Protein AF-A0A1H8UJQ1-F1 (afdb_monomer_lite)

Sequence (98 aa):
MTSGALPAPAPRFSSPHDQARIMALAIHASAPHSDMSQAARAEIQALRLAAGILDLQHTASPQIRDLPSVQAMIRAATALFDELGFIEEGEPERAMSS

Radius of gyration: 26.5 Å; chains: 1; bounding box: 59×46×65 Å

Foldseek 3Di:
DDDDDDDDDDPPDPPVVNVVVVVVVVVVVPDPPPPDDPVNVVLVVLLVQLVVLCVVCVVDDPVVCPPPVSVVSPVVSVVSCVVVVVPPPPDPPDPDDD

Structure (mmCIF, N/CA/C/O backbone):
data_AF-A0A1H8UJQ1-F1
#
_entry.id   AF-A0A1H8UJQ1-F1
#
loop_
_atom_site.group_PDB
_atom_site.id
_atom_site.type_symbol
_atom_site.label_atom_id
_atom_site.label_alt_id
_atom_site.label_comp_id
_atom_site.label_asym_id
_atom_site.label_entity_id
_atom_site.label_seq_id
_atom_site.pdbx_PDB_ins_code
_atom_site.Cartn_x
_atom_site.Cartn_y
_atom_site.Cartn_z
_atom_site.occupancy
_atom_site.B_iso_or_equiv
_atom_site.auth_seq_id
_atom_site.auth_comp_id
_atom_site.auth_asym_id
_atom_site.auth_atom_id
_atom_site.pdbx_PDB_model_num
ATOM 1 N N . MET A 1 1 ? 37.127 -27.461 52.228 1.00 46.16 1 MET A N 1
ATOM 2 C CA . MET A 1 1 ? 36.267 -26.656 51.337 1.00 46.16 1 MET A CA 1
ATOM 3 C C . MET A 1 1 ? 37.158 -25.780 50.467 1.00 46.16 1 MET A C 1
ATOM 5 O O . MET A 1 1 ? 37.580 -24.737 50.939 1.00 46.16 1 MET A O 1
ATOM 9 N N . THR A 1 2 ? 37.491 -26.198 49.244 1.00 42.72 2 THR A N 1
ATOM 10 C CA . THR A 1 2 ? 37.945 -25.274 48.190 1.00 42.72 2 THR A CA 1
ATOM 11 C C . THR A 1 2 ? 37.370 -25.810 46.870 1.00 42.72 2 THR A C 1
ATOM 13 O O . THR A 1 2 ? 37.670 -26.929 46.461 1.00 42.72 2 THR A O 1
ATOM 16 N N . SER A 1 3 ? 36.414 -25.085 46.285 1.00 47.03 3 SER A N 1
ATOM 17 C CA . SER A 1 3 ? 35.892 -25.366 44.943 1.00 47.03 3 SER A CA 1
ATOM 18 C C . SER A 1 3 ? 36.734 -24.573 43.955 1.00 47.03 3 SER A C 1
ATOM 20 O O . SER A 1 3 ? 36.736 -23.344 44.005 1.00 47.03 3 SER A O 1
ATOM 22 N N . GLY A 1 4 ? 37.454 -25.266 43.075 1.00 45.12 4 GLY A N 1
ATOM 23 C CA . GLY A 1 4 ? 38.106 -24.654 41.920 1.00 45.12 4 GLY A CA 1
ATOM 24 C C . GLY A 1 4 ? 37.061 -24.268 40.874 1.00 45.12 4 GLY A C 1
ATOM 25 O O . GLY A 1 4 ? 36.323 -25.123 40.392 1.00 45.12 4 GLY A O 1
ATOM 26 N N . ALA A 1 5 ? 36.980 -22.980 40.546 1.00 47.88 5 ALA A N 1
ATOM 27 C CA . ALA A 1 5 ? 36.148 -22.469 39.463 1.00 47.88 5 ALA A CA 1
ATOM 28 C C . ALA A 1 5 ? 36.802 -22.777 38.102 1.00 47.88 5 ALA A C 1
ATOM 30 O O . ALA A 1 5 ? 37.982 -22.492 37.899 1.00 47.88 5 ALA A O 1
ATOM 31 N N . LEU A 1 6 ? 36.035 -23.359 37.175 1.00 55.56 6 LEU A N 1
ATOM 32 C CA . LEU A 1 6 ? 36.436 -23.556 35.778 1.00 55.56 6 LEU A CA 1
ATOM 33 C C . LEU A 1 6 ? 36.613 -22.200 35.063 1.00 55.56 6 LEU A C 1
ATOM 35 O O . LEU A 1 6 ? 35.771 -21.317 35.244 1.00 55.56 6 LEU A O 1
ATOM 39 N N . PRO A 1 7 ? 37.644 -22.020 34.217 1.00 48.31 7 PRO A N 1
ATOM 40 C CA . PRO A 1 7 ? 37.773 -20.826 33.390 1.00 48.31 7 PRO A CA 1
ATOM 41 C C . PRO A 1 7 ? 36.739 -20.823 32.251 1.00 48.31 7 PRO A C 1
ATOM 43 O O . PRO A 1 7 ? 36.500 -21.839 31.598 1.00 48.31 7 PRO A O 1
ATOM 46 N N . ALA A 1 8 ? 36.133 -19.657 32.013 1.00 55.78 8 ALA A N 1
ATOM 47 C CA . ALA A 1 8 ? 35.204 -19.405 30.914 1.00 55.78 8 ALA A CA 1
ATOM 48 C C . ALA A 1 8 ? 35.864 -19.643 29.535 1.00 55.78 8 ALA A C 1
ATOM 50 O O . ALA A 1 8 ? 37.067 -19.407 29.387 1.00 55.78 8 ALA A O 1
ATOM 51 N N . PRO A 1 9 ? 35.110 -20.074 28.504 1.00 45.94 9 PRO A N 1
ATOM 52 C CA . PRO A 1 9 ? 35.667 -20.258 27.171 1.00 45.94 9 PRO A CA 1
ATOM 53 C C . PRO A 1 9 ? 36.066 -18.905 26.564 1.00 45.94 9 PRO A C 1
ATOM 55 O O . PRO A 1 9 ? 35.242 -18.002 26.424 1.00 45.94 9 PRO A O 1
ATOM 58 N N . ALA A 1 10 ? 37.340 -18.782 26.189 1.00 49.06 10 ALA A N 1
ATOM 59 C CA . ALA A 1 10 ? 37.861 -17.655 25.423 1.00 49.06 10 ALA A CA 1
ATOM 60 C C . ALA A 1 10 ? 37.114 -17.509 24.077 1.00 49.06 10 ALA A C 1
ATOM 62 O O . ALA A 1 10 ? 36.736 -18.524 23.477 1.00 49.06 10 ALA A O 1
ATOM 63 N N . PRO A 1 11 ? 36.912 -16.274 23.574 1.00 49.97 11 PRO A N 1
ATOM 64 C CA . PRO A 1 11 ? 36.288 -16.047 22.277 1.00 49.97 11 PRO A CA 1
ATOM 65 C C . PRO A 1 11 ? 37.135 -16.718 21.194 1.00 49.97 11 PRO A C 1
ATOM 67 O O . PRO A 1 11 ? 38.318 -16.419 21.025 1.00 49.97 11 PRO A O 1
ATOM 70 N N . ARG A 1 12 ? 36.528 -17.680 20.492 1.00 56.84 12 ARG A N 1
ATOM 71 C CA . ARG A 1 12 ? 37.167 -18.382 19.381 1.00 56.84 12 ARG A CA 1
ATOM 72 C C . ARG A 1 12 ? 37.574 -17.357 18.330 1.00 56.84 12 ARG A C 1
ATOM 74 O O . ARG A 1 12 ? 36.753 -16.568 17.879 1.00 56.84 12 ARG A O 1
ATOM 81 N N . PHE A 1 13 ? 38.855 -17.405 17.986 1.00 52.81 13 PHE A N 1
ATOM 82 C CA . PHE A 1 13 ? 39.518 -16.679 16.916 1.00 52.81 13 PHE A CA 1
ATOM 83 C C . PHE A 1 13 ? 38.598 -16.448 15.707 1.00 52.81 13 PHE A C 1
ATOM 85 O O . PHE A 1 13 ? 38.305 -17.380 14.960 1.00 52.81 13 PHE A O 1
ATOM 92 N N . SER A 1 14 ? 38.164 -15.201 15.506 1.00 57.62 14 SER A N 1
ATOM 93 C CA . SER A 1 14 ? 37.577 -14.765 14.240 1.00 57.62 14 SER A CA 1
ATOM 94 C C . SER A 1 14 ? 38.662 -14.858 13.173 1.00 57.62 14 SER A C 1
ATOM 96 O O . SER A 1 14 ? 39.619 -14.082 13.179 1.00 57.62 14 SER A O 1
ATOM 98 N N . SER A 1 15 ? 38.543 -15.851 12.294 1.00 60.03 15 SER A N 1
ATOM 99 C CA . SER A 1 15 ? 39.468 -16.058 11.185 1.00 60.03 15 SER A CA 1
ATOM 100 C C . SER A 1 15 ? 39.502 -14.803 10.298 1.00 60.03 15 SER A C 1
ATOM 102 O O . SER A 1 15 ? 38.441 -14.237 10.014 1.00 60.03 15 SER A O 1
ATOM 104 N N . PRO A 1 16 ? 40.671 -14.356 9.801 1.00 60.41 16 PRO A N 1
ATOM 105 C CA . PRO A 1 16 ? 40.744 -13.240 8.852 1.00 60.41 16 PRO A CA 1
ATOM 106 C C . PRO A 1 16 ? 39.915 -13.507 7.585 1.00 60.41 16 PRO A C 1
ATOM 108 O O . PRO A 1 16 ? 39.441 -12.573 6.944 1.00 60.41 16 PRO A O 1
ATOM 111 N N . HIS A 1 17 ? 39.665 -14.781 7.268 1.00 59.03 17 HIS A N 1
ATOM 112 C CA . HIS A 1 17 ? 38.784 -15.193 6.182 1.00 59.03 17 HIS A CA 1
ATOM 113 C C . HIS A 1 17 ? 37.293 -14.924 6.479 1.00 59.03 17 HIS A C 1
ATOM 115 O O . HIS A 1 17 ? 36.546 -14.561 5.572 1.00 59.03 17 HIS A O 1
ATOM 121 N N . ASP A 1 18 ? 36.852 -15.049 7.736 1.00 57.34 18 ASP A N 1
ATOM 122 C CA . ASP A 1 18 ? 35.489 -14.671 8.145 1.00 57.34 18 ASP A CA 1
ATOM 123 C C . ASP A 1 18 ? 35.331 -13.152 8.172 1.00 57.34 18 ASP A C 1
ATOM 125 O O . ASP A 1 18 ? 34.308 -12.623 7.742 1.00 57.34 18 ASP A O 1
ATOM 129 N N . GLN A 1 19 ? 36.372 -12.432 8.592 1.00 59.41 19 GLN A N 1
ATOM 130 C CA . GLN A 1 19 ? 36.366 -10.971 8.587 1.00 59.41 19 GLN A CA 1
ATOM 131 C C . GLN A 1 19 ? 36.340 -10.409 7.156 1.00 59.41 19 GLN A C 1
ATOM 133 O O . GLN A 1 19 ? 35.583 -9.481 6.883 1.00 59.41 19 GLN A O 1
ATOM 138 N N . ALA A 1 20 ? 37.074 -11.022 6.219 1.00 58.75 20 ALA A N 1
ATOM 139 C CA . ALA A 1 20 ? 37.005 -10.699 4.793 1.00 58.75 20 ALA A CA 1
ATOM 140 C C . ALA A 1 20 ? 35.624 -11.001 4.192 1.00 58.75 20 ALA A C 1
ATOM 142 O O . ALA A 1 20 ? 35.147 -10.246 3.352 1.00 58.75 20 ALA A O 1
ATOM 143 N N . ARG A 1 21 ? 34.950 -12.065 4.644 1.00 59.59 21 ARG A N 1
ATOM 144 C CA . ARG A 1 21 ? 33.599 -12.420 4.188 1.00 59.59 21 ARG A CA 1
ATOM 145 C C . ARG A 1 21 ? 32.536 -11.452 4.716 1.00 59.59 21 ARG A C 1
ATOM 147 O O . ARG A 1 21 ? 31.634 -11.079 3.970 1.00 59.59 21 ARG A O 1
ATOM 154 N N . ILE A 1 22 ? 32.672 -11.000 5.963 1.00 60.62 22 ILE A N 1
ATOM 155 C CA . ILE A 1 22 ? 31.817 -9.962 6.561 1.00 60.62 22 ILE A CA 1
ATOM 156 C C . ILE A 1 22 ? 32.068 -8.605 5.888 1.00 60.62 22 ILE A C 1
ATOM 158 O O . ILE A 1 22 ? 31.115 -7.916 5.535 1.00 60.62 22 ILE A O 1
ATOM 162 N N . MET A 1 23 ? 33.331 -8.243 5.645 1.00 55.31 23 MET A N 1
ATOM 163 C CA . MET A 1 23 ? 33.700 -7.029 4.906 1.00 55.31 23 MET A CA 1
ATOM 164 C C . MET A 1 23 ? 33.209 -7.082 3.456 1.00 55.31 23 MET A C 1
ATOM 166 O O . MET A 1 23 ? 32.662 -6.099 2.983 1.00 55.31 23 MET A O 1
ATOM 170 N N . ALA A 1 24 ? 33.323 -8.217 2.761 1.00 54.81 24 ALA A N 1
ATOM 171 C CA . ALA A 1 24 ? 32.784 -8.381 1.411 1.00 54.81 24 ALA A CA 1
ATOM 172 C C . ALA A 1 24 ? 31.260 -8.197 1.400 1.00 54.81 24 ALA A C 1
ATOM 174 O O . ALA A 1 24 ? 30.743 -7.442 0.583 1.00 54.81 24 ALA A O 1
ATOM 175 N N . LEU A 1 25 ? 30.538 -8.790 2.358 1.00 55.78 25 LEU A N 1
ATOM 176 C CA . LEU A 1 25 ? 29.092 -8.593 2.489 1.00 55.78 25 LEU A CA 1
ATOM 177 C C . LEU A 1 25 ? 28.730 -7.127 2.799 1.00 55.78 25 LEU A C 1
ATOM 179 O O . LEU A 1 25 ? 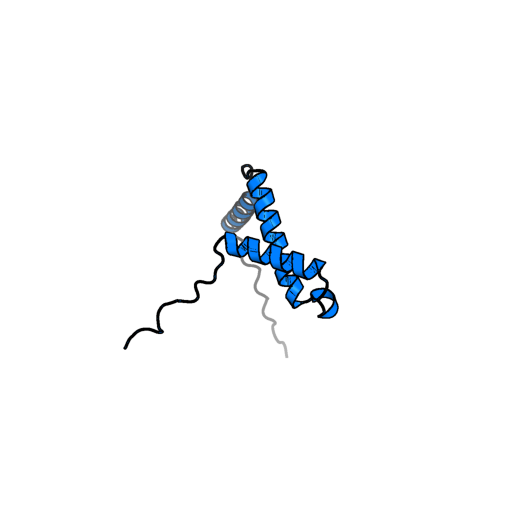27.766 -6.605 2.245 1.00 55.78 25 LEU A O 1
ATOM 183 N N . ALA A 1 26 ? 29.528 -6.438 3.620 1.00 52.03 26 ALA A N 1
ATOM 184 C CA . ALA A 1 26 ? 29.353 -5.016 3.917 1.00 52.03 26 ALA A CA 1
ATOM 185 C C . ALA A 1 26 ? 29.699 -4.104 2.720 1.00 52.03 26 ALA A C 1
ATOM 187 O O . ALA A 1 26 ? 29.037 -3.090 2.509 1.00 52.03 26 ALA A O 1
ATOM 188 N N . ILE A 1 27 ? 30.680 -4.483 1.894 1.00 52.28 27 ILE A N 1
ATOM 189 C CA . ILE A 1 27 ? 31.029 -3.784 0.649 1.00 52.28 27 ILE A CA 1
ATOM 190 C C . ILE A 1 27 ? 29.921 -3.973 -0.398 1.00 52.28 27 ILE A C 1
ATOM 192 O O . ILE A 1 27 ? 29.596 -3.027 -1.111 1.00 52.28 27 ILE A O 1
ATOM 196 N N . HIS A 1 28 ? 29.265 -5.138 -0.442 1.00 51.53 28 HIS A N 1
ATOM 197 C CA . HIS A 1 28 ? 28.090 -5.366 -1.294 1.00 51.53 28 HIS A CA 1
ATOM 198 C C . HIS A 1 28 ? 26.820 -4.663 -0.788 1.00 51.53 28 HIS A C 1
ATOM 200 O O . HIS A 1 28 ? 25.967 -4.317 -1.599 1.00 51.53 28 HIS A O 1
ATOM 206 N N . ALA A 1 29 ? 26.704 -4.384 0.515 1.00 51.47 29 ALA A N 1
ATOM 207 C CA . ALA A 1 29 ? 25.642 -3.528 1.054 1.00 51.47 29 ALA A CA 1
ATOM 208 C C . ALA A 1 29 ? 25.848 -2.038 0.715 1.00 51.47 29 ALA A C 1
ATOM 210 O O . ALA A 1 29 ? 24.907 -1.252 0.791 1.00 51.47 29 ALA A O 1
ATOM 211 N N . SER A 1 30 ? 27.071 -1.657 0.327 1.00 48.00 30 SER A N 1
ATOM 212 C CA . SER A 1 30 ? 27.460 -0.289 -0.023 1.00 48.00 30 SER A CA 1
ATOM 213 C C . SER A 1 30 ? 27.759 -0.110 -1.517 1.00 48.00 30 SER A C 1
ATOM 215 O O . SER A 1 30 ? 28.426 0.854 -1.900 1.00 48.00 30 SER A O 1
ATOM 217 N N . ALA A 1 31 ? 27.274 -1.008 -2.376 1.00 48.06 31 ALA A N 1
ATOM 218 C CA . ALA A 1 31 ? 27.235 -0.732 -3.803 1.00 48.06 31 ALA A CA 1
ATOM 219 C C . ALA A 1 31 ? 26.118 0.299 -4.052 1.00 48.06 31 ALA A C 1
ATOM 221 O O . ALA A 1 31 ? 24.963 0.035 -3.704 1.00 48.06 31 ALA A O 1
ATOM 222 N N . PRO A 1 32 ? 26.406 1.483 -4.622 1.00 50.66 32 PRO A N 1
ATOM 223 C CA . PRO A 1 32 ? 25.342 2.372 -5.051 1.00 50.66 32 PRO A CA 1
ATOM 224 C C . PRO A 1 32 ? 24.540 1.634 -6.126 1.00 50.66 32 PRO A C 1
ATOM 226 O O . PRO A 1 32 ? 25.048 1.348 -7.206 1.00 50.66 32 PRO A O 1
ATOM 229 N N . HIS A 1 33 ? 23.286 1.302 -5.822 1.00 55.28 33 HIS A N 1
ATOM 230 C CA . HIS A 1 33 ? 22.292 0.849 -6.793 1.00 55.28 33 HIS A CA 1
ATOM 231 C C . HIS A 1 33 ? 21.946 2.003 -7.764 1.00 55.28 33 HIS A C 1
ATOM 233 O O . HIS A 1 33 ? 20.838 2.540 -7.762 1.00 55.28 33 HIS A O 1
ATOM 239 N N . SER A 1 34 ? 22.907 2.437 -8.573 1.00 63.91 34 SER A N 1
ATOM 240 C CA . SER A 1 34 ? 22.677 3.138 -9.836 1.00 63.91 34 SER A CA 1
ATOM 241 C C . SER A 1 34 ? 22.590 2.035 -10.886 1.00 63.91 34 SER A C 1
ATOM 243 O O . SER A 1 34 ? 23.600 1.421 -11.192 1.00 63.91 34 SER A O 1
ATOM 245 N N . ASP A 1 35 ? 21.406 1.533 -11.235 1.00 65.31 35 ASP A N 1
ATOM 246 C CA . ASP A 1 35 ? 20.645 2.094 -12.356 1.00 65.31 35 ASP A CA 1
ATOM 247 C C . ASP A 1 35 ? 19.137 1.817 -12.244 1.00 65.31 35 ASP A C 1
ATOM 249 O O . ASP A 1 35 ? 18.484 1.362 -13.181 1.00 65.31 35 ASP A O 1
ATOM 253 N N . MET A 1 36 ? 18.529 2.081 -11.086 1.00 71.81 36 MET A N 1
ATOM 254 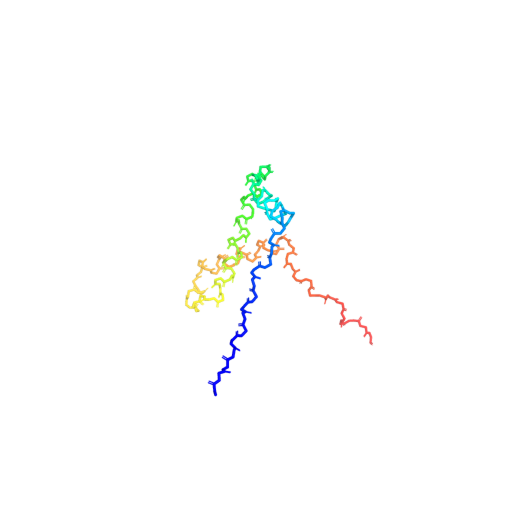C CA . MET A 1 36 ? 17.064 2.084 -11.043 1.00 71.81 36 MET A CA 1
ATOM 255 C C . MET A 1 36 ? 16.539 3.345 -11.738 1.00 71.81 36 MET A C 1
ATOM 257 O O . MET A 1 36 ? 17.004 4.453 -11.449 1.00 71.81 36 MET A O 1
ATOM 261 N N . SER A 1 37 ? 15.577 3.205 -12.651 1.00 83.94 37 SER A N 1
ATOM 262 C CA . SER A 1 37 ? 14.925 4.360 -13.272 1.00 83.94 37 SER A CA 1
ATOM 263 C C . SER A 1 37 ? 14.131 5.151 -12.221 1.00 83.94 37 SER A C 1
ATOM 265 O O . SER A 1 37 ? 13.716 4.616 -11.189 1.00 83.94 37 SER A O 1
ATOM 267 N N . GLN A 1 38 ? 13.915 6.452 -12.449 1.00 88.62 38 GLN A N 1
ATOM 268 C CA . GLN A 1 38 ? 13.065 7.255 -11.560 1.00 88.62 38 GLN A CA 1
ATOM 269 C C . GLN A 1 38 ? 11.630 6.708 -11.509 1.00 88.62 38 GLN A C 1
ATOM 271 O O . GLN A 1 38 ? 11.020 6.733 -10.444 1.00 88.62 38 GLN A O 1
ATOM 276 N N . ALA A 1 39 ? 11.135 6.168 -12.627 1.00 84.19 39 ALA A N 1
ATOM 277 C CA . ALA A 1 39 ? 9.835 5.512 -12.703 1.00 84.19 39 ALA A CA 1
ATOM 278 C C . ALA A 1 39 ? 9.773 4.278 -11.790 1.00 84.19 39 ALA A C 1
ATOM 280 O O . ALA A 1 39 ? 8.901 4.214 -10.936 1.00 84.19 39 ALA A O 1
ATOM 281 N N . ALA A 1 40 ? 10.761 3.380 -11.862 1.00 84.56 40 ALA A N 1
ATOM 282 C CA . ALA A 1 40 ? 10.823 2.202 -10.993 1.00 84.56 40 ALA A CA 1
ATOM 283 C C . ALA A 1 40 ? 10.973 2.579 -9.506 1.00 84.56 40 ALA A C 1
ATOM 285 O O . ALA A 1 40 ? 10.385 1.952 -8.628 1.00 84.56 40 ALA A O 1
ATOM 286 N N . ARG A 1 41 ? 11.716 3.654 -9.197 1.00 88.31 41 ARG A N 1
ATOM 287 C CA . ARG A 1 41 ? 11.761 4.217 -7.835 1.00 88.31 41 ARG A CA 1
ATOM 288 C C . ARG A 1 41 ? 10.387 4.687 -7.361 1.00 88.31 41 ARG A C 1
ATOM 290 O O . ARG A 1 41 ? 10.018 4.382 -6.229 1.00 88.31 41 ARG A O 1
ATOM 297 N N . ALA A 1 42 ? 9.665 5.428 -8.197 1.00 88.81 42 ALA A N 1
ATOM 298 C CA . ALA A 1 42 ? 8.332 5.925 -7.873 1.00 88.81 42 ALA A CA 1
ATOM 299 C C . ALA A 1 42 ? 7.331 4.776 -7.701 1.00 88.81 42 ALA A C 1
ATOM 301 O O . ALA A 1 42 ? 6.548 4.786 -6.757 1.00 88.81 42 ALA A O 1
ATOM 302 N N . GLU A 1 43 ? 7.416 3.754 -8.547 1.00 86.88 43 GLU A N 1
ATOM 303 C CA . GLU A 1 43 ? 6.590 2.550 -8.475 1.00 86.88 43 GLU A CA 1
ATOM 304 C C . GLU A 1 43 ? 6.810 1.791 -7.160 1.00 86.88 43 GLU A C 1
ATOM 306 O O . GLU A 1 43 ? 5.862 1.534 -6.424 1.00 86.88 43 GLU A O 1
ATOM 311 N N . ILE A 1 44 ? 8.065 1.541 -6.772 1.00 89.25 44 ILE A N 1
ATOM 312 C CA . ILE A 1 44 ? 8.380 0.892 -5.489 1.00 89.25 44 ILE A CA 1
ATOM 313 C C . ILE A 1 44 ? 7.894 1.730 -4.299 1.00 89.25 44 ILE A C 1
ATOM 315 O O . ILE A 1 44 ? 7.439 1.179 -3.294 1.00 89.25 44 ILE A O 1
ATOM 319 N N . GLN A 1 45 ? 7.991 3.059 -4.380 1.00 91.75 45 GLN A N 1
ATOM 320 C CA . GLN A 1 45 ? 7.464 3.943 -3.338 1.00 91.75 45 GLN A CA 1
ATOM 321 C C . GLN A 1 45 ? 5.936 3.875 -3.256 1.00 91.75 45 GLN A C 1
ATOM 323 O O . GLN A 1 45 ? 5.405 3.778 -2.150 1.00 91.75 45 GLN A O 1
ATOM 328 N N . ALA A 1 46 ? 5.244 3.870 -4.397 1.00 87.94 46 ALA A N 1
ATOM 329 C CA . ALA A 1 46 ? 3.794 3.724 -4.463 1.00 87.94 46 ALA A CA 1
ATOM 330 C C . ALA A 1 46 ? 3.342 2.377 -3.883 1.00 87.94 46 ALA A C 1
ATOM 332 O O . ALA A 1 46 ? 2.416 2.340 -3.074 1.00 87.94 46 ALA A O 1
ATOM 333 N N . LEU A 1 47 ? 4.057 1.295 -4.196 1.00 91.19 47 LEU A N 1
ATOM 334 C CA . LEU A 1 47 ? 3.768 -0.034 -3.661 1.00 91.19 47 LEU A CA 1
ATOM 335 C C . LEU A 1 47 ? 3.952 -0.113 -2.148 1.00 91.19 47 LEU A C 1
ATOM 337 O O . LEU A 1 47 ? 3.090 -0.623 -1.436 1.00 91.19 47 LEU A O 1
ATOM 341 N N . ARG A 1 48 ? 5.052 0.439 -1.629 1.00 91.94 48 ARG A N 1
ATOM 342 C CA . ARG A 1 48 ? 5.290 0.498 -0.179 1.00 91.94 48 ARG A CA 1
ATOM 343 C C . ARG A 1 48 ? 4.235 1.335 0.537 1.00 91.94 48 ARG A C 1
ATOM 345 O O . ARG A 1 48 ? 3.813 0.969 1.630 1.00 91.94 48 ARG A O 1
ATOM 352 N N . LEU A 1 49 ? 3.803 2.438 -0.072 1.00 91.00 49 LEU A N 1
ATOM 353 C CA . LEU A 1 49 ? 2.732 3.270 0.466 1.00 91.00 49 LEU A CA 1
ATOM 354 C C . LEU A 1 49 ? 1.404 2.505 0.504 1.00 91.00 49 LEU A C 1
ATOM 356 O O . LEU A 1 49 ? 0.743 2.501 1.539 1.00 91.00 49 LEU A O 1
ATOM 360 N N . ALA A 1 50 ? 1.039 1.836 -0.591 1.00 90.62 50 ALA A N 1
ATOM 361 C CA . ALA A 1 50 ? -0.173 1.031 -0.668 1.00 90.62 50 ALA A CA 1
ATOM 362 C C . ALA A 1 50 ? -0.171 -0.077 0.399 1.00 90.62 50 ALA A C 1
ATOM 364 O O . ALA A 1 50 ? -1.141 -0.206 1.144 1.00 90.62 50 ALA A O 1
ATOM 365 N N . ALA A 1 51 ? 0.944 -0.800 0.554 1.00 89.62 51 ALA A N 1
ATOM 366 C CA . ALA A 1 51 ? 1.096 -1.807 1.605 1.00 89.62 51 ALA A CA 1
ATOM 367 C C . ALA A 1 51 ? 0.917 -1.203 3.008 1.00 89.62 51 ALA A C 1
ATOM 369 O O . ALA A 1 51 ? 0.198 -1.758 3.834 1.00 89.62 51 ALA A O 1
ATOM 370 N N . GLY A 1 52 ? 1.516 -0.036 3.265 1.00 91.31 52 GLY A N 1
ATOM 371 C CA . GLY A 1 52 ? 1.369 0.665 4.541 1.00 91.31 52 GLY A CA 1
ATOM 372 C C . GLY A 1 52 ? -0.072 1.098 4.832 1.00 91.31 52 GLY A C 1
ATOM 373 O O . GLY A 1 52 ? -0.527 0.981 5.964 1.00 91.31 52 GLY A O 1
ATOM 374 N N . ILE A 1 53 ? -0.820 1.556 3.824 1.00 90.56 53 ILE A N 1
ATOM 375 C CA . ILE A 1 53 ? -2.241 1.917 3.975 1.00 90.56 53 ILE A CA 1
ATOM 376 C C . ILE A 1 53 ? -3.081 0.688 4.345 1.00 90.56 53 ILE A C 1
ATOM 378 O O . ILE A 1 53 ? -3.938 0.778 5.227 1.00 90.56 53 ILE A O 1
ATOM 382 N N . LEU A 1 54 ? -2.826 -0.454 3.703 1.00 87.81 54 LEU A N 1
ATOM 383 C CA . LEU A 1 54 ? -3.522 -1.704 4.006 1.00 87.81 54 LEU A CA 1
ATOM 384 C C . LEU A 1 54 ? -3.153 -2.243 5.393 1.00 87.81 54 LEU A C 1
ATOM 386 O O . LEU A 1 54 ? -4.026 -2.734 6.095 1.00 87.81 54 LEU A O 1
ATOM 390 N N . ASP A 1 55 ? -1.912 -2.101 5.847 1.00 89.69 55 ASP A N 1
ATOM 391 C CA . ASP A 1 55 ? -1.536 -2.483 7.215 1.00 89.69 55 ASP A CA 1
ATOM 392 C C . ASP A 1 55 ? -2.226 -1.587 8.265 1.00 89.69 55 ASP A C 1
ATOM 394 O O . ASP A 1 55 ? -2.820 -2.055 9.242 1.00 89.69 55 ASP A O 1
ATOM 398 N N . LEU A 1 56 ? -2.269 -0.275 8.005 1.00 85.62 56 LEU A N 1
ATOM 399 C CA . LEU A 1 56 ? -2.957 0.692 8.863 1.00 85.62 56 LEU A CA 1
ATOM 400 C C . LEU A 1 56 ? -4.464 0.430 8.972 1.00 85.62 56 LEU A C 1
ATOM 402 O O . LEU A 1 56 ? -5.057 0.727 10.009 1.00 85.62 56 LEU A O 1
ATOM 406 N N . GLN A 1 57 ? -5.095 -0.169 7.959 1.00 85.00 57 GLN A N 1
ATOM 407 C CA . GLN A 1 57 ? -6.520 -0.514 8.009 1.00 85.00 57 GLN A CA 1
ATOM 408 C C . GLN A 1 57 ? -6.858 -1.464 9.175 1.00 85.00 57 GLN A C 1
ATOM 410 O O . GLN A 1 57 ? -7.972 -1.420 9.704 1.00 85.00 57 GLN A O 1
ATOM 415 N N . HIS A 1 58 ? -5.903 -2.314 9.573 1.00 80.62 58 HIS A N 1
ATOM 416 C CA . HIS A 1 58 ? -6.070 -3.297 10.645 1.00 80.62 58 HIS A CA 1
ATOM 417 C C . HIS A 1 58 ? -5.846 -2.697 12.036 1.00 80.62 58 HIS A C 1
ATOM 419 O O . HIS A 1 58 ? -6.293 -3.270 13.029 1.00 80.62 58 HIS A O 1
ATOM 425 N N . THR A 1 59 ? -5.186 -1.541 12.113 1.00 85.31 59 THR A N 1
ATOM 426 C CA . THR A 1 59 ? -4.855 -0.859 13.373 1.00 85.31 59 THR A CA 1
ATOM 427 C C . THR A 1 59 ? -5.707 0.389 13.617 1.00 85.31 59 THR A C 1
ATOM 429 O O . THR A 1 59 ? -5.842 0.830 14.760 1.00 85.31 59 THR A O 1
ATOM 432 N N . ALA A 1 60 ? -6.321 0.949 12.572 1.00 83.56 60 ALA A N 1
ATOM 433 C CA . ALA A 1 60 ? -7.195 2.109 12.667 1.00 83.56 60 ALA A CA 1
ATOM 434 C C . ALA A 1 60 ? -8.504 1.792 13.410 1.00 83.56 60 ALA A C 1
ATOM 436 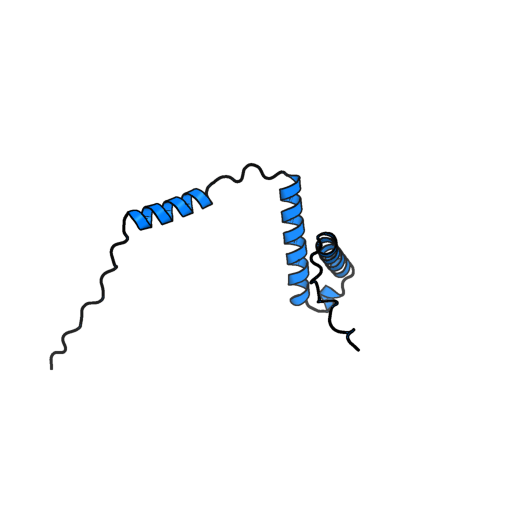O O . ALA A 1 60 ? -9.117 0.736 13.234 1.00 83.56 60 ALA A O 1
ATOM 437 N N . SER A 1 61 ? -8.980 2.750 14.213 1.00 88.56 61 SER A N 1
ATOM 438 C CA . SER A 1 61 ? -10.288 2.631 14.860 1.00 88.56 61 SER A CA 1
ATOM 439 C C . SER A 1 61 ? -11.418 2.624 13.814 1.00 88.56 61 SER A C 1
ATOM 441 O O . SER A 1 61 ? -11.279 3.247 12.755 1.00 88.56 61 SER A O 1
ATOM 443 N N . PRO A 1 62 ? -12.570 1.981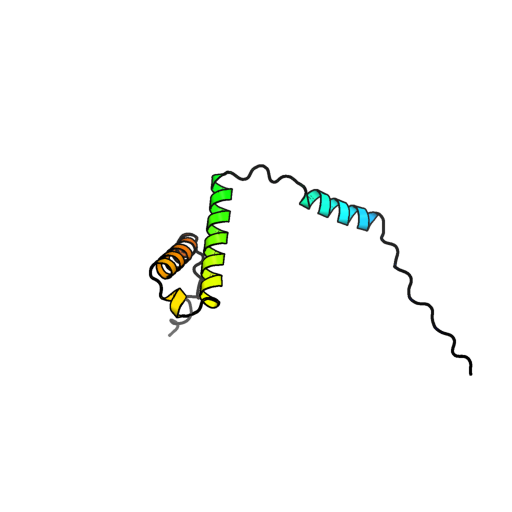 14.097 1.00 85.38 62 PRO A N 1
ATOM 444 C CA . PRO A 1 62 ? -13.682 1.900 13.144 1.00 85.38 62 PRO A CA 1
ATOM 445 C C . PRO A 1 62 ? -14.131 3.272 12.623 1.00 85.38 62 PRO A C 1
ATOM 447 O O . PRO A 1 62 ? -14.305 3.456 11.427 1.00 85.38 62 PRO A O 1
ATOM 450 N N . GLN A 1 63 ? -14.188 4.269 13.511 1.00 89.50 63 GLN A N 1
ATOM 451 C CA . GLN A 1 63 ? -14.585 5.644 13.187 1.00 89.50 63 GLN A CA 1
ATOM 452 C C . GLN A 1 63 ? -13.668 6.303 12.149 1.00 89.50 63 GLN A C 1
ATOM 454 O O . GLN A 1 63 ? -14.134 7.088 11.330 1.00 89.50 63 GLN A O 1
ATOM 459 N N . ILE A 1 64 ? -12.367 5.998 12.187 1.00 87.88 64 ILE A N 1
ATOM 460 C CA . ILE A 1 64 ? -11.389 6.519 11.225 1.00 87.88 64 ILE A CA 1
ATOM 461 C C . ILE A 1 64 ? -11.505 5.760 9.904 1.00 87.88 64 ILE A C 1
ATOM 463 O O . ILE A 1 64 ? -11.473 6.373 8.838 1.00 87.88 64 ILE A O 1
ATOM 467 N N . ARG A 1 65 ? -11.677 4.437 9.962 1.00 86.94 65 ARG A N 1
ATOM 468 C CA . ARG A 1 65 ? -11.830 3.587 8.773 1.00 86.94 65 ARG A CA 1
ATOM 469 C C . ARG A 1 65 ? -13.084 3.926 7.962 1.00 86.94 65 ARG A C 1
ATOM 471 O O . ARG A 1 65 ? -13.077 3.781 6.742 1.00 86.94 65 ARG A O 1
ATOM 478 N N . ASP A 1 66 ? -14.128 4.411 8.625 1.00 90.25 66 ASP A N 1
ATOM 479 C CA . ASP A 1 66 ? -15.391 4.787 7.988 1.00 90.25 66 ASP A CA 1
ATOM 480 C C . ASP A 1 66 ? -15.348 6.171 7.315 1.00 90.25 66 ASP A C 1
ATOM 482 O O . ASP A 1 66 ? -16.286 6.545 6.607 1.00 90.25 66 ASP A O 1
ATOM 486 N N . LEU A 1 67 ? -14.258 6.933 7.476 1.00 93.69 67 LEU A N 1
ATOM 487 C CA . LEU A 1 67 ? -14.092 8.207 6.781 1.00 93.69 67 LEU A CA 1
ATOM 488 C C . LEU A 1 67 ? -13.990 7.977 5.260 1.00 93.69 67 LEU A C 1
ATOM 490 O O . LEU A 1 67 ? -13.159 7.177 4.820 1.00 93.69 67 LEU A O 1
ATOM 494 N N . PRO A 1 68 ? -14.745 8.723 4.427 1.00 91.38 68 PRO A N 1
ATOM 495 C CA . PRO A 1 68 ? -14.738 8.536 2.973 1.00 91.38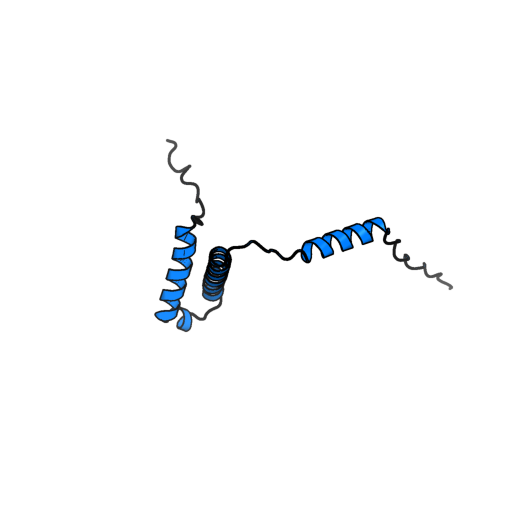 68 PRO A CA 1
ATOM 496 C C . PRO A 1 68 ? -13.348 8.649 2.335 1.00 91.38 68 PRO A C 1
ATOM 498 O O . PRO A 1 68 ? -13.026 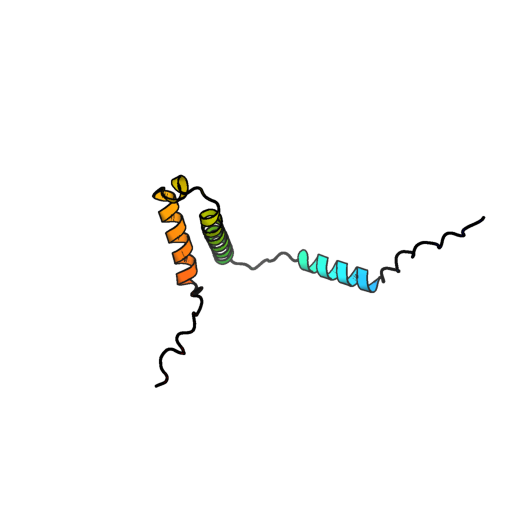7.909 1.409 1.00 91.38 68 PRO A O 1
ATOM 501 N N . SER A 1 69 ? -12.501 9.545 2.850 1.00 91.81 69 SER A N 1
ATOM 502 C CA . SER A 1 69 ? -11.117 9.709 2.393 1.00 91.81 69 SER A CA 1
ATOM 503 C C . SER A 1 69 ? -10.258 8.477 2.679 1.00 91.81 69 SER A C 1
ATOM 505 O O . SER A 1 69 ? -9.468 8.069 1.833 1.00 91.81 69 SER A O 1
ATOM 507 N N . VAL A 1 70 ? -10.435 7.853 3.844 1.00 90.75 70 VAL A N 1
ATOM 508 C CA . VAL A 1 70 ? -9.710 6.639 4.236 1.00 90.75 70 VAL A CA 1
ATOM 509 C C . VAL A 1 70 ? -10.179 5.450 3.405 1.00 90.75 70 VAL A C 1
ATOM 511 O O . VAL A 1 70 ? -9.348 4.719 2.873 1.00 90.75 70 VAL A O 1
ATOM 514 N N . GLN A 1 71 ? -11.489 5.306 3.189 1.00 92.88 71 GLN A N 1
ATOM 515 C CA . GLN A 1 71 ? -12.022 4.275 2.295 1.00 92.88 71 GLN A CA 1
ATOM 516 C C . GLN A 1 71 ? -11.516 4.430 0.856 1.00 92.88 71 GLN A C 1
ATOM 518 O O . GLN A 1 71 ? -11.188 3.432 0.215 1.00 92.88 71 GLN A O 1
ATOM 523 N N . ALA A 1 72 ? -11.428 5.663 0.345 1.00 93.06 72 ALA A N 1
ATOM 524 C CA . ALA A 1 72 ? -10.875 5.927 -0.980 1.00 93.06 72 ALA A CA 1
ATOM 525 C C . ALA A 1 72 ? -9.393 5.523 -1.070 1.00 93.06 72 ALA A C 1
ATOM 527 O O . ALA A 1 72 ? -8.998 4.888 -2.046 1.00 93.06 72 ALA A O 1
ATOM 528 N N . MET A 1 73 ? -8.594 5.822 -0.040 1.00 91.38 73 MET A N 1
ATOM 529 C CA . MET A 1 73 ? -7.187 5.410 0.025 1.00 91.38 73 MET A CA 1
ATOM 530 C C . MET A 1 73 ? -7.021 3.889 0.091 1.00 91.38 73 MET A C 1
ATOM 532 O O . MET A 1 73 ? -6.194 3.351 -0.638 1.00 91.38 73 MET A O 1
ATOM 536 N N . ILE A 1 74 ? -7.817 3.191 0.910 1.00 91.00 74 ILE A N 1
ATOM 537 C CA . ILE A 1 74 ? -7.787 1.721 0.999 1.00 91.00 74 ILE A CA 1
ATOM 538 C C . ILE A 1 74 ? -8.125 1.108 -0.362 1.00 91.00 74 ILE A C 1
ATOM 540 O O . ILE A 1 74 ? -7.371 0.280 -0.857 1.00 91.00 74 ILE A O 1
ATOM 544 N N . ARG A 1 75 ? -9.202 1.566 -1.014 1.00 91.06 75 ARG A N 1
ATOM 545 C CA . ARG A 1 75 ? -9.594 1.071 -2.346 1.00 91.06 75 ARG A CA 1
ATOM 546 C C . ARG A 1 75 ? -8.516 1.316 -3.400 1.00 91.06 75 ARG A C 1
ATOM 548 O O . ARG A 1 75 ? -8.259 0.433 -4.208 1.00 91.06 75 ARG A O 1
ATOM 555 N N . ALA A 1 76 ? -7.889 2.493 -3.390 1.00 91.12 76 ALA A N 1
ATOM 556 C CA . ALA A 1 76 ? -6.798 2.811 -4.308 1.00 91.12 76 ALA A CA 1
ATOM 557 C C . ALA A 1 76 ? -5.566 1.923 -4.065 1.00 91.12 76 ALA A C 1
ATOM 559 O O . ALA A 1 76 ? -4.944 1.465 -5.019 1.00 91.12 76 ALA A O 1
ATOM 560 N N . ALA A 1 77 ? -5.240 1.648 -2.799 1.00 90.00 77 ALA A N 1
ATOM 561 C CA . ALA A 1 77 ? -4.160 0.740 -2.436 1.00 90.00 77 ALA A CA 1
ATOM 562 C C . ALA A 1 77 ? -4.453 -0.703 -2.876 1.00 90.00 77 ALA A C 1
ATOM 564 O O . ALA A 1 77 ? -3.579 -1.333 -3.461 1.00 90.00 77 ALA A O 1
ATOM 565 N N . THR A 1 78 ? -5.673 -1.208 -2.659 1.00 88.81 78 THR A N 1
ATOM 566 C CA . THR A 1 78 ? -6.091 -2.544 -3.118 1.00 88.81 78 THR A CA 1
ATOM 567 C C . THR A 1 78 ? -6.008 -2.668 -4.640 1.00 88.81 78 THR A C 1
ATOM 569 O O . THR A 1 78 ? -5.370 -3.590 -5.133 1.00 88.81 78 THR A O 1
ATOM 572 N N . ALA A 1 79 ? -6.547 -1.694 -5.383 1.00 89.38 79 ALA A N 1
ATOM 573 C CA . ALA A 1 79 ? -6.535 -1.717 -6.846 1.00 89.38 79 ALA A CA 1
ATOM 574 C C . ALA A 1 79 ? -5.113 -1.770 -7.440 1.00 89.38 79 ALA A C 1
ATOM 576 O O . ALA A 1 79 ? -4.899 -2.433 -8.450 1.00 89.38 79 ALA A O 1
ATOM 577 N N . LEU A 1 80 ? -4.136 -1.119 -6.794 1.00 87.69 80 LEU A N 1
ATOM 578 C CA . LEU A 1 80 ? -2.724 -1.178 -7.195 1.00 87.69 80 LEU A CA 1
ATOM 579 C C . LEU A 1 80 ? -2.133 -2.593 -7.094 1.00 87.69 80 LEU A C 1
ATOM 581 O O . LEU A 1 80 ? -1.314 -2.969 -7.928 1.00 87.69 80 LEU A O 1
ATOM 585 N N . PHE A 1 81 ? -2.520 -3.375 -6.085 1.00 84.38 81 PHE A N 1
ATOM 586 C CA . PHE A 1 81 ? -2.055 -4.759 -5.943 1.00 84.38 81 PHE A CA 1
ATOM 587 C C . PHE A 1 81 ? -2.821 -5.723 -6.853 1.00 84.38 81 PHE A C 1
ATOM 589 O O . PHE A 1 81 ? -2.205 -6.632 -7.413 1.00 84.38 81 PHE A O 1
ATOM 596 N N . ASP A 1 82 ? -4.119 -5.485 -7.058 1.00 84.88 82 ASP A N 1
ATOM 597 C CA . ASP A 1 82 ? -4.941 -6.251 -8.000 1.00 84.88 82 ASP A CA 1
ATOM 598 C C . ASP A 1 82 ? -4.394 -6.132 -9.435 1.00 84.88 82 ASP A C 1
ATOM 600 O O . ASP A 1 82 ? -4.247 -7.138 -10.130 1.00 84.88 82 ASP A O 1
ATOM 604 N N . GLU A 1 83 ? -4.030 -4.919 -9.873 1.00 80.38 83 GLU A N 1
ATOM 605 C CA . GLU A 1 83 ? -3.466 -4.662 -11.210 1.00 80.38 83 GLU A CA 1
ATOM 606 C C . GLU A 1 83 ? -2.107 -5.349 -11.425 1.00 80.38 83 GLU A C 1
ATOM 608 O O . GLU A 1 83 ? -1.789 -5.777 -12.535 1.00 80.38 83 GLU A O 1
ATOM 613 N N . LEU A 1 84 ? -1.322 -5.515 -10.360 1.00 73.44 84 LEU A N 1
ATOM 614 C CA . LEU A 1 84 ? -0.022 -6.188 -10.402 1.00 73.44 84 LEU A CA 1
ATOM 615 C C . LEU A 1 84 ? -0.113 -7.716 -10.306 1.00 73.44 84 LEU A C 1
ATOM 617 O O . LEU A 1 84 ? 0.919 -8.388 -10.302 1.00 73.44 84 LEU A O 1
ATOM 621 N N . GLY A 1 85 ? -1.325 -8.274 -10.246 1.00 62.94 85 GLY A N 1
ATOM 622 C CA . GLY A 1 85 ? -1.528 -9.717 -10.196 1.00 62.94 85 GLY A CA 1
ATOM 623 C C . GLY A 1 85 ? -1.212 -10.337 -8.836 1.00 62.94 85 GLY A C 1
ATOM 624 O O . GLY A 1 85 ? -0.987 -11.541 -8.771 1.00 62.94 85 GLY A O 1
ATOM 625 N N . PHE A 1 86 ? -1.252 -9.569 -7.738 1.00 61.28 86 PHE A N 1
ATOM 626 C CA . PHE A 1 86 ? -1.270 -10.120 -6.370 1.00 61.28 86 PHE A CA 1
ATOM 627 C C . PHE A 1 86 ? -2.646 -10.699 -6.005 1.00 61.28 86 PHE A C 1
ATOM 629 O O . PHE A 1 86 ? -3.103 -10.605 -4.867 1.00 61.28 86 PHE A O 1
ATOM 636 N N . ILE A 1 87 ? -3.319 -11.305 -6.978 1.00 57.34 87 ILE A N 1
ATOM 637 C CA . ILE A 1 87 ? -4.438 -12.187 -6.701 1.00 57.34 87 ILE A CA 1
ATOM 638 C C . ILE A 1 87 ? -3.779 -13.405 -6.057 1.00 57.34 87 ILE A C 1
ATOM 640 O O . ILE A 1 87 ? -3.010 -14.101 -6.718 1.00 57.34 87 ILE A O 1
ATOM 644 N N . GLU A 1 88 ? -4.015 -13.637 -4.761 1.00 54.12 88 GLU A N 1
ATOM 645 C CA . GLU A 1 88 ? -3.841 -14.980 -4.211 1.00 54.12 88 GLU A CA 1
ATOM 646 C C . GLU A 1 88 ? -4.597 -15.899 -5.167 1.00 54.12 88 GLU A C 1
ATOM 648 O O . GLU A 1 88 ? -5.826 -15.834 -5.246 1.00 54.12 88 GLU A O 1
ATOM 653 N N . GLU A 1 89 ? -3.869 -16.694 -5.949 1.00 52.94 89 GLU A N 1
ATOM 654 C CA . GLU A 1 89 ? -4.420 -17.830 -6.668 1.00 52.94 89 GLU A CA 1
ATOM 655 C C . GLU A 1 89 ? -4.955 -18.788 -5.599 1.00 52.94 89 GLU A C 1
ATOM 657 O O . GLU A 1 89 ? -4.324 -19.763 -5.203 1.00 52.94 89 GLU A O 1
ATOM 662 N N . GLY A 1 90 ? -6.132 -18.471 -5.067 1.00 50.00 90 GLY A N 1
ATOM 663 C CA . GLY A 1 90 ? -7.005 -19.432 -4.444 1.00 50.00 90 GLY A CA 1
ATOM 664 C C . GLY A 1 90 ? -7.408 -20.395 -5.544 1.00 50.00 90 GLY A C 1
ATOM 665 O O . GLY A 1 90 ? -8.390 -20.154 -6.239 1.00 50.00 90 GLY A O 1
ATOM 666 N N . GLU A 1 91 ? -6.578 -21.418 -5.738 1.00 49.62 91 GLU A N 1
ATOM 667 C CA . GLU A 1 91 ? -6.880 -22.725 -6.319 1.00 49.62 91 GLU A CA 1
ATOM 668 C C . GLU A 1 91 ? -8.324 -22.844 -6.852 1.00 49.62 91 GLU A C 1
ATOM 670 O O . GLU A 1 91 ? -9.238 -23.187 -6.093 1.00 49.62 91 GLU A O 1
ATOM 675 N N . PRO A 1 92 ? -8.577 -22.630 -8.155 1.00 53.38 92 PRO A N 1
ATOM 676 C CA . PRO A 1 92 ? -9.875 -22.920 -8.744 1.00 53.38 92 PRO A CA 1
ATOM 677 C C . PRO A 1 92 ? -9.996 -24.403 -9.139 1.00 53.38 92 PRO A C 1
ATOM 679 O O . PRO A 1 92 ? -10.674 -24.719 -10.112 1.00 53.38 92 PRO A O 1
ATOM 682 N N . GLU A 1 93 ? -9.351 -25.340 -8.430 1.00 48.69 93 GLU A N 1
ATOM 683 C CA . GLU A 1 93 ? -9.266 -26.730 -8.900 1.00 48.69 93 GLU A CA 1
ATOM 684 C C . GLU A 1 93 ? -9.444 -27.786 -7.799 1.00 48.69 93 GLU A C 1
ATOM 686 O O . GLU A 1 93 ? -8.565 -28.598 -7.540 1.00 48.69 93 GLU A O 1
ATOM 691 N N . ARG A 1 94 ? -10.628 -27.830 -7.165 1.00 54.06 94 ARG A N 1
ATOM 692 C CA . ARG A 1 94 ? -11.242 -29.100 -6.692 1.00 54.06 94 ARG A CA 1
ATOM 693 C C . ARG A 1 94 ? -12.702 -28.963 -6.240 1.00 54.06 94 ARG A C 1
ATOM 695 O O . ARG A 1 94 ? -13.096 -29.469 -5.198 1.00 54.06 94 ARG A O 1
ATOM 702 N N . ALA A 1 95 ? -13.545 -28.312 -7.039 1.00 49.88 95 ALA A N 1
ATOM 703 C CA . ALA A 1 95 ? -15.005 -28.416 -6.883 1.00 49.88 95 ALA A CA 1
ATOM 704 C C . ALA A 1 95 ? -15.694 -29.054 -8.102 1.00 49.88 95 ALA A C 1
ATOM 706 O O . ALA A 1 95 ? -16.912 -28.991 -8.231 1.00 49.88 95 ALA A O 1
ATOM 707 N N . MET A 1 96 ? -14.925 -29.689 -8.992 1.00 53.72 96 MET A N 1
ATOM 708 C CA . MET A 1 96 ? -15.454 -30.493 -10.090 1.00 53.72 96 MET A CA 1
ATOM 709 C C . MET A 1 96 ? -14.602 -31.746 -10.284 1.00 53.72 96 MET A C 1
ATOM 711 O O . MET A 1 96 ? -13.690 -31.802 -11.101 1.00 53.72 96 MET A O 1
ATOM 715 N N . SER A 1 97 ? -14.902 -32.780 -9.512 1.00 44.00 97 SER A N 1
ATOM 716 C CA . SER A 1 97 ? -14.731 -34.159 -9.961 1.00 44.00 97 SER A CA 1
ATOM 717 C C . SER A 1 97 ? -15.862 -34.970 -9.340 1.00 44.00 97 SER A C 1
ATOM 719 O O . SER A 1 97 ? -15.965 -35.042 -8.120 1.00 44.00 97 SER A O 1
ATOM 721 N N . SER A 1 98 ? -16.724 -35.412 -10.261 1.00 46.53 98 SER A N 1
ATOM 722 C CA . SER A 1 98 ? -17.965 -36.198 -10.204 1.00 46.53 98 SER A CA 1
ATOM 723 C C . SER A 1 98 ? -18.334 -36.951 -8.934 1.00 46.53 98 SER A C 1
ATOM 725 O O . SER A 1 98 ? -17.477 -37.681 -8.396 1.00 46.53 98 SER A O 1
#

pLDDT: mean 70.66, std 17.91, range [42.72, 93.69]

Secondary structure (DSSP, 8-state):
--PPPPPPPPPP---HHHHHHHHHHHHHHTS--TT--HHHHHHHHHHHHHHHHHHHHHHS-HHHHTSHHHHHHHHHHHHHHHHTT--------SS---